Protein AF-A0A3N0IUM4-F1 (afdb_monomer_lite)

Organism: NCBI:txid242230

pLDDT: mean 92.49, std 8.6, range [63.78, 98.62]

InterPro domains:
  IPR013785 Aldolase-type TIM barrel [G3DSA:3.20.20.70] (1-79)
  IPR022998 Thiamine phosphate synthase/TenI [PF02581] (2-72)
  IPR022998 Thiamine phosphate synthase/TenI [cd00564] (1-71)
  IPR036206 Thiamin phosphate s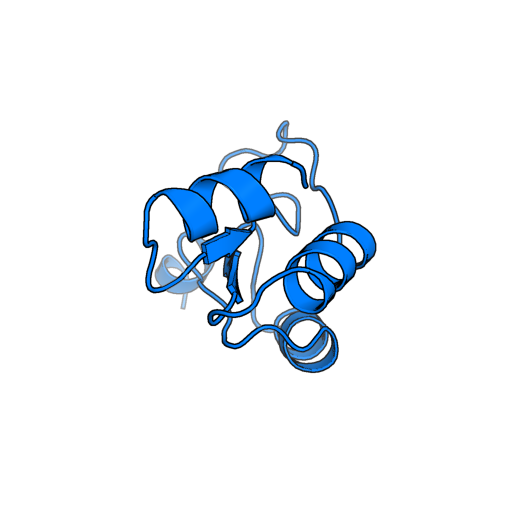ynthase superfamily [SSF51391] (2-72)

Structure (mmCIF, N/CA/C/O backbone):
data_AF-A0A3N0IUM4-F1
#
_entry.id   AF-A0A3N0IUM4-F1
#
loop_
_atom_site.group_PDB
_atom_site.id
_atom_site.type_symbol
_atom_site.label_atom_id
_atom_site.label_alt_id
_atom_site.label_comp_id
_atom_site.label_asym_id
_atom_site.label_entity_id
_atom_site.label_seq_id
_atom_site.pdbx_PDB_ins_code
_atom_site.Cartn_x
_atom_site.Cartn_y
_atom_site.Cartn_z
_atom_site.occupancy
_atom_site.B_iso_or_equiv
_atom_site.auth_seq_id
_atom_site.auth_comp_id
_atom_site.auth_asym_id
_atom_site.auth_atom_id
_atom_site.pdbx_PDB_model_num
ATOM 1 N N . LEU A 1 1 ? -0.186 11.159 4.491 1.00 87.62 1 LEU A N 1
ATOM 2 C CA . LEU A 1 1 ? -0.485 10.357 5.706 1.00 87.62 1 LEU A CA 1
ATOM 3 C C . LEU A 1 1 ? -1.597 10.986 6.540 1.00 87.62 1 LEU A C 1
ATOM 5 O O . LEU A 1 1 ? -2.335 10.235 7.159 1.00 87.62 1 LEU A O 1
ATOM 9 N N . ASP A 1 2 ? -1.760 12.311 6.531 1.00 92.38 2 ASP A N 1
ATOM 10 C CA . ASP A 1 2 ? -2.893 12.984 7.195 1.00 92.38 2 ASP A CA 1
ATOM 11 C C . ASP A 1 2 ? -4.253 12.499 6.663 1.00 92.38 2 ASP A C 1
ATOM 13 O O . ASP A 1 2 ? -5.198 12.319 7.428 1.00 92.38 2 ASP A O 1
ATOM 17 N N . GLU A 1 3 ? -4.308 12.143 5.377 1.00 96.44 3 GLU A N 1
ATOM 18 C CA . GLU A 1 3 ? -5.466 11.504 4.737 1.00 96.44 3 GLU A CA 1
ATOM 19 C C . GLU A 1 3 ? -5.910 10.197 5.416 1.00 96.44 3 GLU A C 1
ATOM 21 O O . GLU A 1 3 ? -7.095 9.886 5.401 1.00 96.44 3 GLU A O 1
ATOM 26 N N . VAL A 1 4 ? -5.004 9.451 6.067 1.00 97.44 4 VAL A N 1
ATOM 27 C CA . VAL A 1 4 ? -5.363 8.230 6.817 1.00 97.44 4 VAL A CA 1
ATOM 28 C C . VAL A 1 4 ? -6.256 8.586 8.004 1.00 97.44 4 VAL A C 1
ATOM 30 O O . VAL A 1 4 ? -7.272 7.939 8.242 1.00 97.44 4 VAL A O 1
ATOM 33 N N . ALA A 1 5 ? -5.898 9.629 8.757 1.00 96.12 5 ALA A N 1
ATOM 34 C CA . ALA A 1 5 ? -6.690 10.071 9.900 1.00 96.12 5 ALA A CA 1
ATOM 35 C C . ALA A 1 5 ? -8.060 10.592 9.450 1.00 96.12 5 ALA A C 1
ATOM 37 O O . ALA A 1 5 ? -9.077 10.237 10.047 1.00 96.12 5 ALA A O 1
ATOM 38 N N . GLU A 1 6 ? -8.083 11.371 8.370 1.00 98.06 6 GLU A N 1
ATOM 39 C CA . GLU A 1 6 ? -9.314 11.930 7.822 1.00 98.06 6 GLU A CA 1
ATOM 40 C C . GLU A 1 6 ? -10.254 10.846 7.280 1.00 98.06 6 GLU A C 1
ATOM 42 O O . GLU A 1 6 ? -11.425 10.813 7.653 1.00 98.06 6 GLU A O 1
ATOM 47 N N . ALA A 1 7 ? -9.752 9.904 6.480 1.00 97.81 7 ALA A N 1
ATOM 48 C CA . ALA A 1 7 ? -10.567 8.824 5.928 1.00 97.81 7 ALA A CA 1
ATOM 49 C C . ALA A 1 7 ? -11.204 7.959 7.029 1.00 97.81 7 ALA A C 1
ATOM 51 O O . ALA A 1 7 ? -12.383 7.620 6.957 1.00 97.81 7 ALA A O 1
ATOM 52 N N . GLN A 1 8 ? -10.463 7.667 8.101 1.00 96.50 8 GLN A N 1
ATOM 53 C CA . GLN A 1 8 ? -11.006 6.947 9.257 1.00 96.50 8 GLN A CA 1
ATOM 54 C C . GLN A 1 8 ? -12.060 7.761 10.010 1.00 96.50 8 GLN A C 1
ATOM 56 O O . GLN A 1 8 ? -13.063 7.205 10.448 1.00 96.50 8 GLN A O 1
ATOM 61 N N . ARG A 1 9 ? -11.858 9.077 10.161 1.00 97.62 9 ARG A N 1
ATOM 62 C CA . ARG A 1 9 ? -12.843 9.980 10.780 1.00 97.62 9 ARG A CA 1
ATOM 63 C C . ARG A 1 9 ? -14.142 10.026 9.976 1.00 97.62 9 ARG A C 1
ATOM 65 O O . ARG A 1 9 ? -15.215 10.144 10.560 1.00 97.62 9 ARG A O 1
ATOM 72 N N . LEU A 1 10 ? -14.038 9.919 8.654 1.00 98.19 10 LEU A N 1
ATOM 73 C CA . LEU A 1 10 ? -15.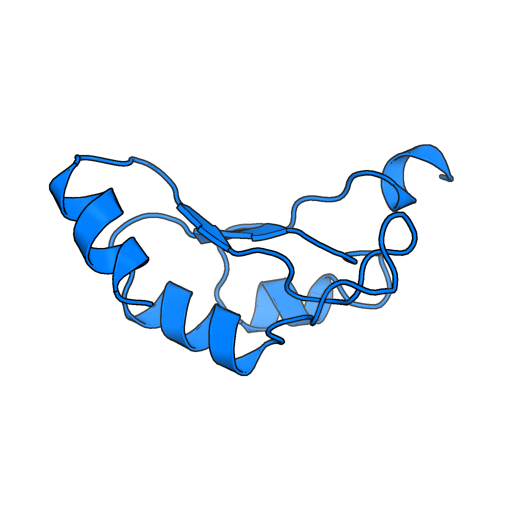171 9.822 7.735 1.00 98.19 10 LEU A CA 1
ATOM 74 C C . LEU A 1 10 ? -15.815 8.424 7.711 1.00 98.19 10 LEU A C 1
ATOM 76 O O . LEU A 1 10 ? -16.835 8.251 7.052 1.00 98.19 10 LEU A O 1
ATOM 80 N N . GLY A 1 11 ? -15.263 7.451 8.444 1.00 98.12 11 GLY A N 1
ATOM 81 C CA . GLY A 1 11 ? -15.823 6.106 8.566 1.00 98.12 11 GLY A CA 1
ATOM 82 C C . GLY A 1 11 ? -15.459 5.164 7.421 1.00 98.12 11 GLY A C 1
ATOM 83 O O . GLY A 1 11 ? -16.232 4.262 7.128 1.00 98.12 11 GLY A O 1
ATOM 84 N N . ALA A 1 12 ? -14.318 5.363 6.753 1.00 98.12 12 ALA A N 1
ATOM 85 C CA . ALA A 1 12 ? -13.861 4.439 5.718 1.00 98.12 12 ALA A CA 1
ATOM 86 C C . ALA A 1 12 ? -13.586 3.035 6.290 1.00 98.12 12 ALA A C 1
ATOM 88 O O . ALA A 1 12 ? -12.809 2.896 7.234 1.00 98.12 12 ALA A O 1
ATOM 89 N N . ASP A 1 13 ? -14.157 2.001 5.667 1.00 98.50 13 ASP A N 1
ATOM 90 C CA . ASP A 1 13 ? -13.943 0.592 6.039 1.00 98.50 13 ASP A CA 1
ATOM 91 C C . ASP A 1 13 ? -12.610 0.022 5.529 1.00 98.50 13 ASP A C 1
ATOM 93 O O . ASP A 1 13 ? -12.128 -1.003 6.011 1.00 98.50 13 ASP A O 1
ATOM 97 N N . VAL A 1 14 ? -12.018 0.666 4.521 1.00 98.06 14 VAL A N 1
ATOM 98 C CA . VAL A 1 14 ? -10.771 0.252 3.870 1.00 98.06 14 VAL A CA 1
ATOM 99 C C . VAL A 1 14 ? -10.057 1.471 3.297 1.00 98.06 14 VAL A C 1
ATOM 101 O O . VAL A 1 14 ? -10.696 2.425 2.849 1.00 98.06 14 VAL A O 1
ATOM 104 N N . LEU A 1 15 ? -8.727 1.433 3.281 1.00 98.31 15 LEU A N 1
ATOM 105 C CA . LEU A 1 15 ? -7.892 2.448 2.641 1.00 98.31 15 LEU A CA 1
ATOM 106 C C . LEU A 1 15 ? -7.135 1.850 1.458 1.00 98.31 15 LEU A C 1
ATOM 108 O O . LEU A 1 15 ? -6.726 0.692 1.496 1.00 98.31 15 LEU A O 1
ATOM 112 N N . VAL A 1 16 ? -6.897 2.662 0.429 1.00 97.88 16 VAL A N 1
ATOM 113 C CA . VAL A 1 16 ? -6.034 2.302 -0.702 1.00 97.88 16 VAL A CA 1
ATOM 114 C C . VAL A 1 16 ? -4.856 3.268 -0.745 1.00 97.88 16 VAL A C 1
ATOM 116 O O . VAL A 1 16 ? -5.038 4.468 -0.930 1.00 97.88 16 VAL A O 1
ATOM 119 N N . ALA A 1 17 ? -3.644 2.746 -0.574 1.00 97.06 17 ALA A N 1
ATOM 120 C CA . ALA A 1 17 ? -2.402 3.508 -0.620 1.00 97.06 17 ALA A CA 1
ATOM 121 C C . ALA A 1 17 ? -1.768 3.381 -2.013 1.00 97.06 17 ALA A C 1
ATOM 123 O O . ALA A 1 17 ? -1.453 2.272 -2.452 1.00 97.06 17 ALA A O 1
ATOM 124 N N . SER A 1 18 ? -1.603 4.501 -2.727 1.00 94.56 18 SER A N 1
ATOM 125 C CA . SER A 1 18 ? -1.119 4.491 -4.113 1.00 94.56 18 SER A CA 1
ATOM 126 C C . SER A 1 18 ? -0.530 5.833 -4.571 1.00 94.56 18 SER A C 1
ATOM 128 O O . SER A 1 18 ? -0.994 6.866 -4.092 1.00 94.56 18 SER A O 1
ATOM 130 N N . PRO A 1 19 ? 0.383 5.843 -5.562 1.00 94.19 19 PRO A N 1
ATOM 131 C CA . PRO A 1 19 ? 1.064 4.678 -6.126 1.00 94.19 19 PRO A CA 1
ATOM 132 C C . PRO A 1 19 ? 2.232 4.220 -5.235 1.00 94.19 19 PRO A C 1
ATOM 134 O O . PRO A 1 19 ? 3.072 5.030 -4.838 1.00 94.19 19 PRO A O 1
ATOM 137 N N . VAL A 1 20 ? 2.311 2.920 -4.933 1.00 96.06 20 VAL A N 1
ATOM 138 C CA . VAL A 1 20 ? 3.424 2.360 -4.142 1.00 96.06 20 VAL A CA 1
ATOM 139 C C . VAL A 1 20 ? 4.692 2.234 -4.985 1.00 96.06 20 VAL A C 1
ATOM 141 O O . VAL A 1 20 ? 5.742 2.718 -4.566 1.00 96.06 20 VAL A O 1
ATOM 144 N N . PHE A 1 21 ? 4.585 1.666 -6.185 1.00 93.75 21 PHE A N 1
ATOM 145 C CA . PHE A 1 21 ? 5.640 1.615 -7.199 1.00 93.75 21 PHE A CA 1
ATOM 146 C C . PHE A 1 21 ? 5.237 2.426 -8.435 1.00 93.75 21 PHE A C 1
ATOM 148 O O . PHE A 1 21 ? 4.072 2.798 -8.598 1.00 93.75 21 PHE A O 1
ATOM 155 N N . ALA A 1 22 ? 6.199 2.722 -9.311 1.00 87.75 22 ALA A N 1
ATOM 156 C CA . ALA A 1 22 ? 5.932 3.475 -10.532 1.00 87.75 22 ALA A CA 1
ATOM 157 C C . ALA A 1 22 ? 5.112 2.602 -11.503 1.00 87.75 22 ALA A C 1
ATOM 159 O O . ALA A 1 22 ? 5.594 1.553 -11.929 1.00 87.75 22 ALA A O 1
ATOM 160 N N . PRO A 1 23 ? 3.873 2.981 -11.858 1.00 80.81 23 PRO A N 1
ATOM 161 C CA . PRO A 1 23 ? 3.063 2.180 -12.763 1.00 80.81 23 PRO A CA 1
ATOM 162 C C . PRO A 1 23 ? 3.517 2.364 -14.216 1.00 80.81 23 PRO A C 1
ATOM 164 O O . PRO A 1 23 ? 3.722 3.489 -14.675 1.00 80.81 23 PRO A O 1
ATOM 167 N N . SER A 1 24 ? 3.551 1.275 -14.985 1.00 74.06 24 SER A N 1
ATOM 168 C CA . SER A 1 24 ? 3.869 1.298 -16.423 1.00 74.06 24 SER A CA 1
ATOM 169 C C . SER A 1 24 ? 2.923 2.184 -17.249 1.00 74.06 24 SER A C 1
ATOM 171 O O . SER A 1 24 ? 3.344 2.790 -18.229 1.00 74.06 24 SER A O 1
ATOM 173 N N . CYS A 1 25 ? 1.658 2.325 -16.834 1.00 71.25 25 CYS A N 1
ATOM 174 C CA . CYS A 1 25 ? 0.665 3.166 -17.513 1.00 71.25 25 CYS A CA 1
ATOM 175 C C . CYS A 1 25 ? 0.812 4.672 -17.231 1.00 71.25 25 CYS A C 1
ATOM 177 O O . CYS A 1 25 ? 0.233 5.484 -17.952 1.00 71.25 25 CYS A O 1
ATOM 179 N N . LYS A 1 26 ? 1.557 5.057 -16.183 1.00 73.12 26 LYS A N 1
ATOM 180 C CA . LYS A 1 26 ? 1.863 6.456 -15.833 1.00 73.12 26 LYS A CA 1
ATOM 181 C C . LYS A 1 26 ? 3.281 6.561 -15.243 1.00 73.12 26 LYS A C 1
ATOM 183 O O . LYS A 1 26 ? 3.415 6.861 -14.056 1.00 73.12 26 LYS A O 1
ATOM 188 N N . PRO A 1 27 ? 4.345 6.363 -16.044 1.00 68.31 27 PRO A N 1
ATOM 189 C CA . PRO A 1 27 ? 5.720 6.298 -15.533 1.00 68.31 27 PRO A CA 1
ATOM 190 C C . PRO A 1 27 ? 6.205 7.590 -14.861 1.00 68.31 27 PRO A C 1
ATOM 192 O O . PRO A 1 27 ? 7.110 7.557 -14.037 1.00 68.31 27 PRO A O 1
ATOM 195 N N . ALA A 1 28 ? 5.594 8.731 -15.195 1.00 70.69 28 ALA A N 1
ATOM 196 C CA . ALA A 1 28 ? 5.911 10.027 -14.598 1.00 70.69 28 ALA A CA 1
ATOM 197 C C . ALA A 1 28 ? 5.346 10.215 -13.175 1.00 70.69 28 ALA A C 1
ATOM 199 O O . ALA A 1 28 ? 5.628 11.228 -12.539 1.00 70.69 28 ALA A O 1
ATOM 200 N N . ALA A 1 29 ? 4.522 9.288 -12.673 1.00 75.56 29 ALA A N 1
ATOM 201 C CA . ALA A 1 29 ? 4.004 9.374 -11.315 1.00 75.56 29 ALA A CA 1
ATOM 202 C C . ALA A 1 29 ? 5.109 9.049 -10.299 1.00 75.56 29 ALA A C 1
ATOM 204 O O . ALA A 1 29 ? 5.696 7.967 -10.334 1.00 75.56 29 ALA A O 1
ATOM 205 N N . THR A 1 30 ? 5.359 9.964 -9.360 1.00 84.25 30 THR A N 1
ATOM 206 C CA . THR A 1 30 ? 6.295 9.732 -8.256 1.00 84.25 30 THR A CA 1
ATOM 207 C C . THR A 1 30 ? 5.733 8.662 -7.323 1.00 84.25 30 THR A C 1
ATOM 209 O O . THR A 1 30 ? 4.801 8.912 -6.559 1.00 84.25 30 THR A O 1
ATOM 212 N N . ALA A 1 31 ? 6.302 7.462 -7.400 1.00 89.81 31 ALA A N 1
ATOM 213 C CA . ALA A 1 31 ? 6.013 6.373 -6.480 1.00 89.81 31 ALA A CA 1
ATOM 214 C C . ALA A 1 31 ? 6.376 6.764 -5.042 1.00 89.81 31 ALA A C 1
ATOM 216 O O . ALA A 1 31 ? 7.428 7.357 -4.800 1.00 89.81 31 ALA A O 1
ATOM 217 N N . GLN A 1 32 ? 5.519 6.417 -4.084 1.00 94.00 32 GLN A N 1
ATOM 218 C CA . GLN A 1 32 ? 5.740 6.761 -2.676 1.00 94.00 32 GLN A CA 1
ATOM 219 C C . GLN A 1 32 ? 6.565 5.706 -1.921 1.00 94.00 32 GLN A C 1
ATOM 221 O O . GLN A 1 32 ? 7.147 6.002 -0.877 1.00 94.00 32 GLN A O 1
ATOM 226 N N . GLY A 1 33 ? 6.658 4.490 -2.464 1.00 95.44 33 GLY A N 1
ATOM 227 C CA . GLY A 1 33 ? 7.503 3.414 -1.956 1.00 95.44 33 GLY A CA 1
ATOM 228 C C . GLY A 1 33 ? 6.978 2.710 -0.702 1.00 95.44 33 GLY A C 1
ATOM 229 O O . GLY A 1 33 ? 5.976 3.082 -0.086 1.00 95.44 33 GLY A O 1
ATOM 230 N N . LEU A 1 34 ? 7.705 1.666 -0.298 1.00 97.56 34 LEU A N 1
ATOM 231 C CA . LEU A 1 34 ? 7.378 0.844 0.872 1.00 97.56 34 LEU A CA 1
ATOM 232 C C . LEU A 1 34 ? 7.394 1.604 2.211 1.00 97.56 34 LEU A C 1
ATOM 234 O O . LEU A 1 34 ? 6.536 1.301 3.038 1.00 97.56 34 LEU A O 1
ATOM 238 N N . PRO A 1 35 ? 8.294 2.579 2.473 1.00 97.06 35 PRO A N 1
ATOM 239 C CA . PRO A 1 35 ? 8.255 3.335 3.727 1.00 97.06 35 PRO A CA 1
ATOM 240 C C . PRO A 1 35 ? 6.940 4.098 3.918 1.00 97.06 35 PRO A C 1
ATOM 242 O O . PRO A 1 35 ? 6.386 4.113 5.015 1.00 97.06 35 PRO A O 1
ATOM 245 N N . PHE A 1 36 ? 6.402 4.676 2.841 1.00 97.12 36 PHE A N 1
ATOM 246 C CA . PHE A 1 36 ? 5.087 5.311 2.856 1.00 97.12 36 PHE A CA 1
ATOM 247 C C . PHE A 1 36 ? 3.977 4.302 3.169 1.00 97.12 36 PHE A C 1
ATOM 249 O O . PHE A 1 36 ? 3.143 4.569 4.033 1.00 97.12 36 PHE A O 1
ATOM 256 N N . LEU A 1 37 ? 3.987 3.142 2.502 1.00 98.31 37 LEU A N 1
ATOM 257 C CA . LEU A 1 37 ? 2.983 2.100 2.716 1.00 98.31 37 LEU A CA 1
ATOM 258 C C . LEU A 1 37 ? 3.000 1.591 4.163 1.00 98.31 37 LEU A C 1
ATOM 260 O O . LEU A 1 37 ? 1.947 1.518 4.789 1.00 98.31 37 LEU A O 1
ATOM 264 N N . ARG A 1 38 ? 4.185 1.315 4.719 1.00 98.38 38 ARG A N 1
ATOM 265 C CA . AR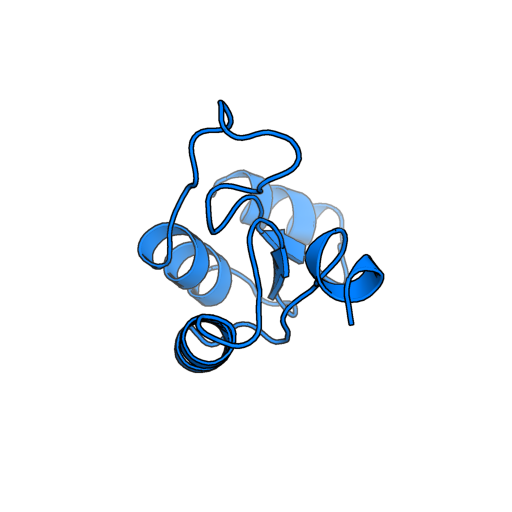G A 1 38 ? 4.347 0.902 6.124 1.00 98.38 38 ARG A CA 1
ATOM 266 C C . ARG A 1 38 ? 3.802 1.960 7.078 1.00 98.38 38 ARG A C 1
ATOM 268 O O . ARG A 1 38 ? 3.007 1.635 7.949 1.00 98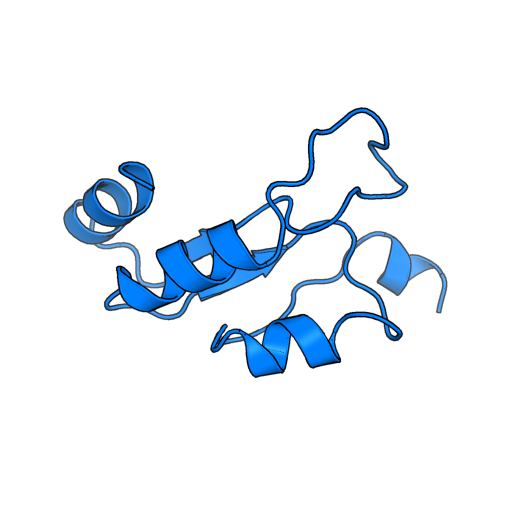.38 38 ARG A O 1
ATOM 275 N N . ALA A 1 39 ? 4.130 3.231 6.853 1.00 98.19 39 ALA A N 1
ATOM 276 C CA . ALA A 1 39 ? 3.612 4.319 7.677 1.00 98.19 39 ALA A CA 1
ATOM 277 C C . ALA A 1 39 ? 2.081 4.476 7.576 1.00 98.19 39 ALA A C 1
ATOM 279 O O . ALA A 1 39 ? 1.444 4.897 8.542 1.00 98.19 39 ALA A O 1
ATOM 280 N N . ALA A 1 40 ? 1.476 4.160 6.426 1.00 98.00 40 ALA A N 1
ATOM 281 C CA . ALA A 1 40 ? 0.023 4.135 6.277 1.00 98.00 40 ALA A CA 1
ATOM 282 C C . ALA A 1 40 ? -0.600 2.960 7.046 1.00 98.00 40 ALA A C 1
ATOM 284 O O . ALA A 1 40 ? -1.552 3.176 7.792 1.00 98.00 40 ALA A O 1
ATOM 285 N N . VAL A 1 41 ? -0.029 1.757 6.917 1.00 98.31 41 VAL A N 1
ATOM 286 C CA . VAL A 1 41 ? -0.445 0.548 7.650 1.00 98.31 41 VAL A CA 1
ATOM 287 C C . VAL A 1 41 ? -0.364 0.765 9.163 1.00 98.31 41 VAL A C 1
ATOM 289 O O . VAL A 1 41 ? -1.332 0.508 9.864 1.00 98.31 41 VAL A O 1
ATOM 292 N N . GLU A 1 42 ? 0.746 1.307 9.667 1.00 98.19 42 GLU A N 1
ATOM 293 C CA . GLU A 1 42 ? 0.958 1.558 11.101 1.00 98.19 42 GLU A CA 1
ATOM 294 C C . GLU A 1 42 ? -0.047 2.553 11.702 1.00 98.19 42 GLU A C 1
ATOM 296 O O . GLU A 1 42 ? -0.372 2.480 12.887 1.00 98.19 42 GLU A O 1
ATOM 301 N N . ARG A 1 43 ? -0.530 3.511 10.904 1.00 97.69 43 ARG A N 1
ATOM 302 C CA . ARG A 1 43 ? -1.471 4.553 11.351 1.00 97.69 43 ARG A CA 1
ATOM 303 C C . ARG A 1 43 ? -2.933 4.160 11.168 1.00 97.69 43 ARG A C 1
ATOM 305 O O . ARG A 1 43 ? -3.806 4.803 11.760 1.00 97.69 43 ARG A O 1
ATOM 312 N N . ALA A 1 44 ? -3.202 3.168 10.327 1.00 97.81 44 ALA A N 1
ATOM 313 C CA . ALA A 1 44 ? -4.544 2.736 9.998 1.00 97.81 44 ALA A CA 1
ATOM 314 C C . ALA A 1 44 ? -5.098 1.766 11.056 1.00 97.81 44 ALA A C 1
ATOM 316 O O . ALA A 1 44 ? -4.415 0.889 11.572 1.00 97.81 44 ALA A O 1
ATOM 317 N N . ARG A 1 45 ? -6.382 1.923 11.361 1.00 97.56 45 ARG A N 1
ATOM 318 C CA . ARG A 1 45 ? -7.212 1.060 12.211 1.00 97.56 45 ARG A CA 1
ATOM 319 C C . ARG A 1 45 ? -8.098 0.136 11.378 1.00 97.56 45 ARG A C 1
ATOM 321 O O . ARG A 1 45 ? -8.784 -0.715 11.930 1.00 97.56 45 ARG A O 1
ATOM 328 N N . VAL A 1 46 ? -8.092 0.336 10.064 1.00 98.12 46 VAL A N 1
ATOM 329 C CA . VAL A 1 46 ? -8.821 -0.439 9.064 1.00 98.12 46 VAL A CA 1
ATOM 330 C C . VAL A 1 46 ? -7.827 -1.006 8.046 1.00 98.12 46 VAL A C 1
ATOM 332 O O . VAL A 1 46 ? -6.717 -0.478 7.931 1.00 98.12 46 VAL A O 1
ATOM 335 N N . PRO A 1 47 ? -8.183 -2.073 7.310 1.00 98.50 47 PRO A N 1
ATOM 336 C CA . PRO A 1 47 ? -7.302 -2.666 6.311 1.00 98.50 47 PRO A CA 1
ATOM 337 C C . PRO A 1 47 ? -6.786 -1.647 5.284 1.00 98.50 47 PRO A C 1
ATOM 339 O O . PRO A 1 47 ? -7.541 -0.814 4.778 1.00 98.50 47 PRO A O 1
ATOM 342 N N . VAL A 1 48 ? -5.499 -1.750 4.944 1.00 98.62 48 VAL A N 1
ATOM 343 C CA . VAL A 1 48 ? -4.862 -0.952 3.887 1.00 98.62 48 VAL A CA 1
ATOM 344 C C . VAL A 1 48 ? -4.509 -1.862 2.720 1.00 98.62 48 VAL A C 1
ATOM 346 O O . VAL A 1 48 ? -3.749 -2.816 2.883 1.00 98.62 48 VAL A O 1
ATOM 349 N N . LEU A 1 49 ? -5.038 -1.554 1.541 1.00 98.50 49 LEU A N 1
ATOM 350 C CA . LEU A 1 49 ? -4.668 -2.182 0.278 1.00 98.50 49 LEU A CA 1
ATOM 351 C C . LEU A 1 49 ? -3.610 -1.332 -0.426 1.00 98.50 49 LEU A C 1
ATOM 353 O O . LEU A 1 49 ? -3.702 -0.104 -0.456 1.00 98.50 49 LEU A O 1
ATOM 357 N N . ALA A 1 50 ? -2.613 -1.975 -1.018 1.00 97.88 50 ALA A N 1
ATOM 358 C CA . ALA A 1 50 ? -1.609 -1.304 -1.832 1.00 97.88 50 ALA A CA 1
ATOM 359 C C . ALA A 1 50 ? -2.021 -1.298 -3.307 1.00 97.88 50 ALA A C 1
ATOM 361 O O . ALA A 1 50 ? -2.515 -2.298 -3.824 1.00 97.88 50 ALA A O 1
ATOM 362 N N . LEU A 1 51 ? -1.774 -0.191 -4.005 1.00 95.94 51 LEU A N 1
ATOM 363 C CA . LEU A 1 51 ? -2.001 -0.067 -5.444 1.00 95.94 51 LEU A CA 1
ATOM 364 C C . LEU A 1 51 ? -0.858 0.718 -6.101 1.00 95.94 51 LEU A C 1
ATOM 366 O O . LEU A 1 51 ? -0.280 1.630 -5.513 1.00 95.94 51 LEU A O 1
ATOM 370 N N . GLY A 1 52 ? -0.584 0.404 -7.366 1.00 94.06 52 GLY A N 1
ATOM 371 C CA . GLY A 1 52 ? 0.318 1.167 -8.231 1.00 94.06 52 GLY A CA 1
ATOM 372 C C . GLY A 1 52 ? 1.635 0.445 -8.475 1.00 94.06 52 GLY A C 1
ATOM 373 O O . GLY A 1 52 ? 2.429 0.282 -7.554 1.00 94.06 52 GLY A O 1
ATOM 374 N N . GLY A 1 53 ? 1.835 0.022 -9.727 1.00 92.56 53 GLY A N 1
ATOM 375 C CA . GLY A 1 53 ? 3.054 -0.654 -10.181 1.00 92.56 53 GLY A CA 1
ATOM 376 C C . GLY A 1 53 ? 3.311 -2.017 -9.532 1.00 92.56 53 GLY A C 1
ATOM 377 O O . GLY A 1 53 ? 4.464 -2.411 -9.438 1.00 92.56 53 GLY A O 1
ATOM 378 N N . ILE A 1 54 ? 2.270 -2.705 -9.047 1.00 94.44 54 ILE A N 1
ATOM 379 C CA . ILE A 1 54 ? 2.420 -4.028 -8.428 1.00 94.44 54 ILE A CA 1
ATOM 380 C C . ILE A 1 54 ? 2.329 -5.131 -9.489 1.00 94.44 54 ILE A C 1
ATOM 382 O O . ILE A 1 54 ? 1.423 -5.100 -10.327 1.00 94.44 54 ILE A O 1
ATOM 386 N N . ASP A 1 55 ? 3.250 -6.087 -9.410 1.00 93.31 55 ASP A N 1
ATOM 387 C CA . ASP A 1 55 ? 3.392 -7.271 -10.263 1.00 93.31 55 ASP A CA 1
ATOM 388 C C . ASP A 1 55 ? 3.862 -8.484 -9.428 1.00 93.31 55 ASP A C 1
ATOM 390 O O . ASP A 1 55 ? 3.931 -8.414 -8.200 1.00 93.31 55 ASP A O 1
ATOM 394 N N . ASP A 1 56 ? 4.173 -9.609 -10.077 1.00 92.56 56 ASP A N 1
ATOM 395 C CA . ASP A 1 56 ? 4.616 -10.832 -9.390 1.00 92.56 56 ASP A CA 1
ATOM 396 C C . ASP A 1 56 ? 5.955 -10.696 -8.682 1.00 92.56 56 ASP A C 1
ATOM 398 O O . ASP A 1 56 ? 6.198 -11.370 -7.680 1.00 92.56 56 ASP A O 1
ATOM 402 N N . GLU A 1 57 ? 6.829 -9.846 -9.208 1.00 93.75 57 GLU A N 1
ATOM 403 C CA . GLU A 1 57 ? 8.185 -9.695 -8.703 1.00 93.75 57 GLU A CA 1
ATOM 404 C C . GLU A 1 57 ? 8.188 -8.902 -7.393 1.00 93.75 57 GLU A C 1
ATOM 406 O O . GLU A 1 57 ? 9.031 -9.135 -6.525 1.00 93.75 57 GLU A O 1
ATOM 411 N N . ASN A 1 58 ? 7.227 -7.986 -7.223 1.00 95.06 58 ASN A N 1
ATOM 412 C CA . ASN A 1 58 ? 7.187 -7.075 -6.081 1.00 95.06 58 ASN A CA 1
ATOM 413 C C . ASN A 1 58 ? 6.001 -7.276 -5.114 1.00 95.06 58 ASN A C 1
ATOM 415 O O . ASN A 1 58 ? 6.013 -6.704 -4.020 1.00 95.06 58 ASN A O 1
ATOM 419 N N . GLU A 1 59 ? 5.018 -8.125 -5.435 1.00 95.62 59 GLU A N 1
ATOM 420 C CA . GLU A 1 59 ? 3.858 -8.387 -4.567 1.00 95.62 59 GLU A CA 1
ATOM 421 C C . GLU A 1 59 ? 4.257 -8.938 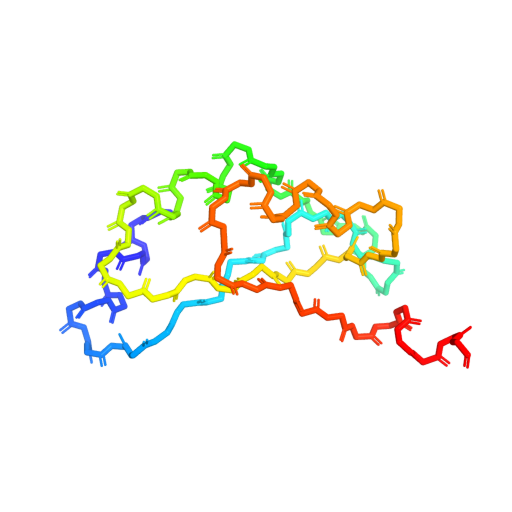-3.185 1.00 95.62 59 GLU A C 1
ATOM 423 O O . GLU A 1 59 ? 3.629 -8.608 -2.173 1.00 95.62 59 GLU A O 1
ATOM 428 N N . LEU A 1 60 ? 5.345 -9.712 -3.096 1.00 97.06 60 LEU A N 1
ATOM 429 C CA . LEU A 1 60 ? 5.860 -10.191 -1.809 1.00 97.06 60 LEU A CA 1
ATOM 430 C C . LEU A 1 60 ? 6.236 -9.031 -0.870 1.00 97.06 60 LEU A C 1
ATOM 432 O O . LEU A 1 60 ? 5.929 -9.086 0.320 1.00 97.06 60 LEU A O 1
ATOM 436 N N . LEU A 1 61 ? 6.802 -7.945 -1.405 1.00 97.88 61 LEU A N 1
ATOM 437 C CA . LEU A 1 61 ? 7.192 -6.769 -0.621 1.00 97.88 61 LEU A CA 1
ATOM 438 C C . LEU A 1 61 ? 5.978 -6.041 -0.027 1.00 97.88 61 LEU A C 1
ATOM 440 O O . LEU A 1 61 ? 6.072 -5.457 1.054 1.00 97.88 61 LEU A O 1
ATOM 444 N N . ILE A 1 62 ? 4.833 -6.088 -0.717 1.00 98.06 62 ILE A N 1
ATOM 445 C CA . ILE A 1 62 ? 3.556 -5.568 -0.210 1.00 98.06 62 ILE A CA 1
ATOM 446 C C . ILE A 1 62 ? 3.066 -6.411 0.967 1.00 98.06 62 ILE A C 1
ATOM 448 O O . ILE A 1 62 ? 2.644 -5.875 1.991 1.00 98.06 62 ILE A O 1
ATOM 452 N N . ARG A 1 63 ? 3.153 -7.740 0.861 1.00 95.94 63 ARG A N 1
ATOM 453 C CA . ARG A 1 63 ? 2.764 -8.643 1.955 1.00 95.94 63 ARG A CA 1
ATOM 454 C C . ARG A 1 63 ? 3.626 -8.403 3.196 1.00 95.94 63 ARG A C 1
ATOM 456 O O . ARG A 1 63 ? 3.109 -8.310 4.305 1.00 95.94 63 ARG A O 1
ATOM 463 N N . GLU A 1 64 ? 4.932 -8.237 3.007 1.00 97.88 64 GLU A N 1
ATOM 464 C CA . GLU A 1 64 ? 5.886 -7.952 4.085 1.00 9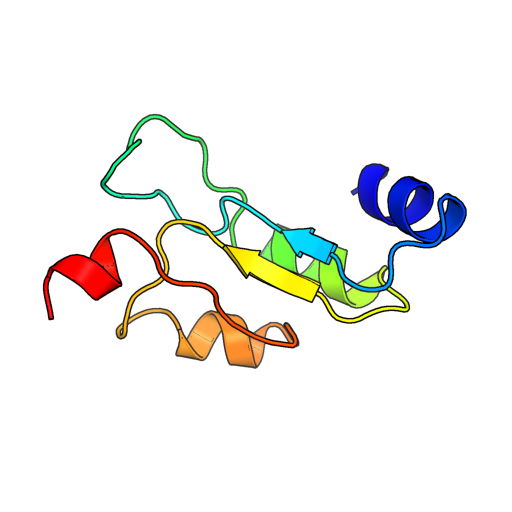7.88 64 GLU A CA 1
ATOM 465 C C . GLU A 1 64 ? 5.725 -6.556 4.706 1.00 97.88 64 GLU A C 1
ATOM 467 O O . GLU A 1 64 ? 6.202 -6.318 5.816 1.00 97.88 64 GLU A O 1
ATOM 472 N N . SER A 1 65 ? 5.050 -5.619 4.032 1.00 97.69 65 SER A N 1
ATOM 473 C CA . SER A 1 65 ? 4.776 -4.291 4.590 1.00 97.69 65 SER A CA 1
ATOM 474 C C . SER A 1 65 ? 3.612 -4.276 5.586 1.00 97.69 65 SER A C 1
ATOM 476 O O . SER A 1 65 ? 3.310 -3.215 6.129 1.00 97.69 65 SER A O 1
ATOM 478 N N . GLY A 1 66 ? 2.920 -5.405 5.778 1.00 97.88 66 GLY A N 1
ATOM 479 C CA . GLY A 1 66 ? 1.716 -5.499 6.606 1.00 97.88 66 GLY A CA 1
ATOM 480 C C . GLY A 1 66 ? 0.448 -4.971 5.929 1.00 97.88 66 GLY A C 1
ATOM 481 O O . GLY A 1 66 ? -0.572 -4.808 6.596 1.00 97.88 66 GLY A O 1
ATOM 482 N N . ALA A 1 67 ? 0.488 -4.697 4.620 1.00 98.19 67 ALA A N 1
ATOM 483 C CA . ALA A 1 67 ? -0.722 -4.371 3.877 1.00 98.19 67 ALA A CA 1
ATOM 484 C C . ALA A 1 67 ? -1.671 -5.581 3.861 1.00 98.19 67 ALA A C 1
ATOM 486 O O . ALA A 1 67 ? -1.242 -6.731 3.778 1.00 98.19 67 ALA A O 1
ATOM 487 N N . ALA A 1 68 ? -2.975 -5.318 3.901 1.00 98.25 68 ALA A N 1
ATOM 488 C CA . ALA A 1 68 ? -4.000 -6.357 3.878 1.00 98.25 68 ALA A CA 1
ATOM 489 C C . ALA A 1 68 ? -4.128 -7.033 2.502 1.00 98.25 68 ALA A C 1
ATOM 491 O O . ALA A 1 68 ? -4.668 -8.132 2.400 1.00 98.25 68 ALA A O 1
ATOM 492 N N . GLY A 1 69 ? -3.633 -6.386 1.444 1.00 97.31 69 GLY A N 1
ATOM 493 C CA . GLY A 1 69 ? -3.635 -6.937 0.097 1.00 97.31 69 GLY A CA 1
ATOM 494 C C . GLY A 1 69 ? -2.949 -6.038 -0.925 1.00 97.31 69 GLY A C 1
ATOM 495 O O . GLY A 1 69 ? -2.682 -4.860 -0.674 1.00 97.31 69 GLY A O 1
ATOM 496 N N . ALA A 1 70 ? -2.687 -6.622 -2.090 1.00 96.50 70 ALA A N 1
ATOM 497 C CA . ALA A 1 70 ? -2.129 -5.967 -3.261 1.00 96.50 70 ALA A CA 1
ATOM 498 C C . ALA A 1 70 ? -3.178 -5.900 -4.378 1.00 96.50 70 ALA A C 1
ATOM 500 O O . ALA A 1 70 ? -3.810 -6.902 -4.708 1.00 96.50 70 ALA A O 1
ATOM 501 N N . CYS A 1 71 ? -3.341 -4.729 -4.986 1.00 94.81 71 CYS A N 1
ATOM 502 C CA . CYS A 1 71 ? -4.215 -4.518 -6.133 1.00 94.81 71 CYS A CA 1
ATOM 503 C C . CYS A 1 71 ? -3.372 -4.355 -7.406 1.00 94.81 71 CYS A C 1
ATOM 505 O O . CYS A 1 71 ? -2.501 -3.484 -7.481 1.00 94.81 71 CYS A O 1
ATOM 507 N N . ARG A 1 72 ? -3.664 -5.161 -8.433 1.00 90.88 72 ARG A N 1
ATOM 508 C CA . ARG A 1 72 ? -2.994 -5.146 -9.746 1.00 90.88 72 ARG A CA 1
ATOM 509 C C . ARG A 1 72 ? -3.999 -4.715 -10.816 1.00 90.88 72 ARG A C 1
ATOM 511 O O . ARG A 1 72 ? -5.168 -5.077 -10.743 1.00 90.88 72 ARG A O 1
ATOM 518 N N . MET A 1 73 ? -3.559 -3.913 -11.786 1.00 86.19 73 MET A N 1
ATOM 519 C CA . MET A 1 73 ? -4.410 -3.454 -12.898 1.00 86.19 73 MET A CA 1
ATOM 520 C C . MET A 1 73 ? -3.772 -3.763 -14.252 1.00 86.19 73 MET A C 1
ATOM 522 O O . MET A 1 73 ? -4.143 -4.740 -14.887 1.00 86.19 73 MET A O 1
ATOM 526 N N . ALA A 1 74 ? -2.806 -2.946 -14.689 1.00 83.06 74 ALA A N 1
ATOM 527 C CA . ALA A 1 74 ? -2.201 -3.082 -16.016 1.00 83.06 74 ALA A CA 1
ATOM 528 C C . ALA A 1 74 ? -1.473 -4.422 -16.179 1.00 83.06 74 ALA A C 1
ATOM 530 O O . ALA A 1 74 ? -1.673 -5.119 -17.164 1.00 83.06 74 ALA A O 1
ATOM 531 N N . ASP A 1 75 ? -0.698 -4.821 -15.175 1.00 81.25 75 ASP A N 1
ATOM 532 C CA . ASP A 1 75 ? -0.011 -6.110 -15.174 1.00 81.25 75 ASP A CA 1
ATOM 533 C C . ASP A 1 75 ? -0.991 -7.303 -15.306 1.00 81.25 75 ASP A C 1
ATOM 535 O O . ASP A 1 75 ? -0.728 -8.228 -16.070 1.00 81.25 75 ASP A O 1
ATOM 539 N N . TYR A 1 76 ? -2.177 -7.242 -14.685 1.00 81.69 76 TYR A N 1
ATOM 540 C CA . TYR A 1 76 ? -3.175 -8.315 -14.793 1.00 81.69 76 TYR A CA 1
ATOM 541 C C . TYR A 1 76 ? -3.680 -8.513 -16.231 1.00 81.69 76 TYR A C 1
ATOM 543 O O . TYR A 1 76 ? -4.023 -9.625 -16.617 1.00 81.69 76 TYR A O 1
ATOM 551 N N . THR A 1 77 ? -3.705 -7.449 -17.041 1.00 79.88 77 THR A N 1
ATOM 552 C CA . THR A 1 77 ? -4.140 -7.517 -18.449 1.00 79.88 77 THR A CA 1
ATOM 553 C C . THR A 1 77 ? -3.107 -8.122 -19.402 1.00 79.88 77 THR A C 1
ATOM 555 O O . THR A 1 77 ? -3.418 -8.325 -20.573 1.00 79.88 77 THR A O 1
ATOM 558 N N . HIS A 1 78 ? -1.894 -8.410 -18.925 1.00 71.69 78 HIS A N 1
ATOM 559 C CA . HIS A 1 78 ? -0.796 -8.958 -19.728 1.00 71.69 78 HIS A CA 1
ATOM 560 C C . HIS A 1 78 ? -0.405 -10.388 -19.329 1.00 71.69 78 HIS A C 1
ATOM 562 O O . HIS A 1 78 ? 0.639 -10.876 -19.760 1.00 71.69 78 HIS A O 1
ATOM 568 N N . ARG A 1 79 ? -1.241 -11.042 -18.517 1.00 63.78 79 ARG A N 1
ATOM 569 C CA . ARG A 1 79 ? -1.097 -12.442 -18.112 1.00 63.78 79 ARG A CA 1
ATOM 570 C C . ARG A 1 79 ? -1.795 -13.406 -19.062 1.00 63.78 79 ARG A C 1
ATOM 572 O O . ARG A 1 79 ? -2.848 -13.026 -19.621 1.00 63.78 79 ARG A O 1
#

Radius of gyration: 12.41 Å; chains: 1; bounding box: 24×25×32 Å

Secondary structure (DSSP, 8-state):
-HHHHHHHHTT-S-EEE--SS--TT-TTS---HHHHHHHHHHH-SS-EEEESS--TTTHHHHHHTT-SEEE-STGGGG-

Sequence (79 aa):
LDEVAEAQRLGADVLVASPVFAPSCKPAATAQGLPFLRAAVERARVPVLALGGIDDENELLIRESGAAGACRMADYTHR

Foldseek 3Di:
DVVQVVCVVVPPQEAEDDDQDQAPVHNVDDHPHLVVLLVSLVSHPHAYEYEHNDDPVCQVVCVVSVHPYYDDDPNVVVD